Protein AF-A0A7I9YV55-F1 (afdb_monomer_lite)

Sequence (51 aa):
MDWRVQDAVDTLNIGQCWYPAIDTDGGIREGAWVAEATNLVNLSSWRRGPG

Radius of gyration: 13.34 Å; chains: 1; bounding box: 30×28×26 Å

Foldseek 3Di:
DPVLVVQLVVVCVVVVQWDFDADPVRDGDPPDIDGDCPPSDDCVVPPDPDD

Organism: Mycobacterium bourgelatii (NCBI:txid1273442)

pLDDT: mean 84.14, std 11.47, range [57.06, 95.44]

Structure (mmCIF, N/CA/C/O backbone):
data_AF-A0A7I9YV55-F1
#
_entry.id   AF-A0A7I9YV55-F1
#
loop_
_atom_site.group_PDB
_atom_site.id
_atom_site.type_symbol
_atom_site.label_atom_id
_atom_site.label_alt_id
_atom_site.label_comp_id
_atom_site.label_asym_id
_atom_site.label_entity_id
_atom_site.label_seq_id
_atom_site.pdbx_PDB_ins_code
_atom_site.Cartn_x
_atom_site.Cartn_y
_atom_site.Cartn_z
_atom_site.occupancy
_atom_site.B_iso_or_equiv
_atom_site.auth_seq_id
_atom_site.auth_comp_id
_atom_site.auth_asym_id
_atom_site.auth_atom_id
_atom_site.pdbx_PDB_model_num
ATOM 1 N N . MET A 1 1 ? 17.151 -12.291 -1.482 1.00 57.06 1 MET A N 1
ATOM 2 C CA . MET A 1 1 ? 16.066 -11.319 -1.716 1.00 57.06 1 MET A CA 1
ATOM 3 C C . MET A 1 1 ? 15.413 -11.659 -3.038 1.00 57.06 1 MET A C 1
ATOM 5 O O . MET A 1 1 ? 16.139 -11.897 -3.996 1.00 57.06 1 MET A O 1
ATOM 9 N N . ASP A 1 2 ? 14.085 -11.759 -3.073 1.00 78.25 2 ASP A N 1
ATOM 10 C CA . ASP A 1 2 ? 13.353 -11.892 -4.334 1.00 78.25 2 ASP A CA 1
ATOM 11 C C . ASP A 1 2 ? 13.341 -10.517 -5.014 1.00 78.25 2 ASP A C 1
ATOM 13 O O . ASP A 1 2 ? 12.751 -9.568 -4.501 1.00 78.25 2 ASP A O 1
ATOM 17 N N . TRP A 1 3 ? 14.059 -10.388 -6.130 1.00 80.44 3 TRP A N 1
ATOM 18 C CA . TRP A 1 3 ? 14.259 -9.113 -6.825 1.00 80.44 3 TRP A CA 1
ATOM 19 C C . TRP A 1 3 ? 12.944 -8.472 -7.287 1.00 80.44 3 TRP A C 1
ATOM 21 O O . TRP A 1 3 ? 12.868 -7.252 -7.383 1.00 80.44 3 TRP A O 1
ATOM 31 N N . ARG A 1 4 ? 11.894 -9.270 -7.515 1.00 80.50 4 ARG A N 1
ATOM 32 C CA . ARG A 1 4 ? 10.570 -8.771 -7.921 1.00 80.50 4 ARG A CA 1
ATOM 33 C C . ARG A 1 4 ? 9.842 -8.089 -6.776 1.00 80.50 4 ARG A C 1
ATOM 35 O O . ARG A 1 4 ? 9.130 -7.116 -6.982 1.00 80.50 4 ARG A O 1
ATOM 42 N N . VAL A 1 5 ? 10.030 -8.603 -5.561 1.00 83.75 5 VAL A N 1
ATOM 43 C CA . VAL A 1 5 ? 9.470 -7.987 -4.356 1.00 83.75 5 VAL A CA 1
ATOM 44 C C . VAL A 1 5 ? 10.127 -6.631 -4.119 1.00 83.75 5 VAL A C 1
ATOM 46 O O . VAL A 1 5 ? 9.431 -5.677 -3.787 1.00 83.75 5 VAL A O 1
ATOM 49 N N . GLN A 1 6 ? 11.439 -6.522 -4.345 1.00 85.94 6 GLN A N 1
ATOM 50 C CA . GLN A 1 6 ? 12.143 -5.247 -4.206 1.00 85.94 6 GLN A CA 1
ATOM 51 C C . GLN A 1 6 ? 11.662 -4.205 -5.230 1.00 85.94 6 GLN A C 1
ATO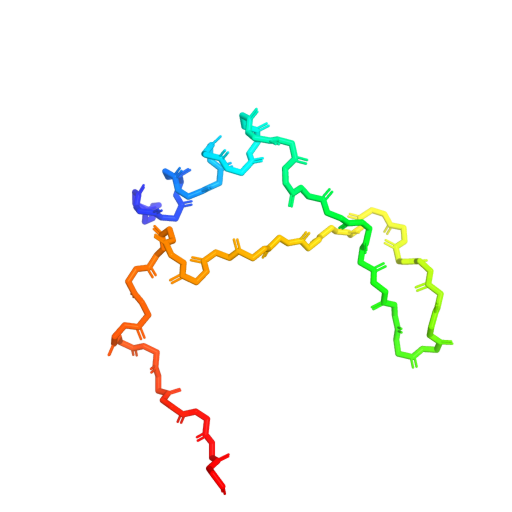M 53 O O . GLN A 1 6 ? 11.362 -3.082 -4.844 1.00 85.94 6 GLN A O 1
ATOM 58 N N . ASP A 1 7 ? 11.508 -4.592 -6.499 1.00 88.12 7 ASP A N 1
ATOM 59 C CA . ASP A 1 7 ? 11.016 -3.712 -7.572 1.00 88.12 7 ASP A CA 1
ATOM 60 C C . ASP A 1 7 ? 9.593 -3.182 -7.302 1.00 88.12 7 ASP A C 1
ATOM 62 O O . ASP A 1 7 ? 9.301 -1.993 -7.468 1.00 88.12 7 ASP A O 1
ATOM 66 N N . ALA A 1 8 ? 8.713 -4.044 -6.781 1.00 86.88 8 ALA A N 1
ATOM 67 C CA . ALA A 1 8 ? 7.379 -3.638 -6.353 1.00 86.88 8 ALA A CA 1
ATOM 68 C C . ALA A 1 8 ? 7.428 -2.635 -5.184 1.00 86.88 8 ALA A C 1
ATOM 70 O O . ALA A 1 8 ? 6.713 -1.634 -5.207 1.00 86.88 8 ALA A O 1
ATOM 71 N N . VAL A 1 9 ? 8.284 -2.863 -4.180 1.00 87.94 9 VAL A N 1
ATOM 72 C CA . VAL A 1 9 ? 8.456 -1.943 -3.039 1.00 87.94 9 VAL A CA 1
ATOM 73 C C . VAL A 1 9 ? 8.986 -0.582 -3.494 1.00 87.94 9 VAL A C 1
ATOM 75 O O . VAL A 1 9 ? 8.465 0.448 -3.063 1.00 87.94 9 VAL A O 1
ATOM 78 N N . ASP A 1 10 ? 9.974 -0.560 -4.386 1.00 92.81 10 ASP A N 1
ATOM 79 C CA . ASP A 1 10 ? 10.551 0.681 -4.907 1.00 92.81 10 ASP A CA 1
ATOM 80 C C . ASP A 1 10 ? 9.509 1.477 -5.706 1.00 92.81 10 ASP A C 1
ATOM 82 O O . ASP A 1 10 ? 9.359 2.685 -5.504 1.00 92.81 10 ASP A O 1
ATOM 86 N N . THR A 1 11 ? 8.706 0.795 -6.527 1.00 91.19 11 THR A N 1
ATOM 87 C CA . THR A 1 11 ? 7.593 1.411 -7.263 1.00 91.19 11 THR A CA 1
ATOM 88 C C . THR A 1 11 ? 6.568 2.052 -6.320 1.00 91.19 11 THR A C 1
ATOM 90 O O . THR A 1 11 ? 6.172 3.202 -6.522 1.00 91.19 11 THR A O 1
ATOM 93 N N . LEU A 1 12 ? 6.168 1.348 -5.256 1.00 91.06 12 LEU A N 1
ATOM 94 C CA . LEU A 1 12 ? 5.213 1.853 -4.261 1.00 91.06 12 LEU A CA 1
ATOM 95 C C . LEU A 1 12 ? 5.759 3.049 -3.470 1.00 91.06 12 LEU A C 1
ATOM 97 O O . LEU A 1 12 ? 5.015 3.989 -3.179 1.00 91.06 12 LEU A O 1
ATOM 101 N N . ASN A 1 13 ? 7.058 3.042 -3.158 1.00 91.44 13 ASN A N 1
ATOM 102 C CA . ASN A 1 13 ? 7.734 4.166 -2.513 1.00 91.44 13 ASN A CA 1
ATOM 103 C C . ASN A 1 13 ? 7.767 5.400 -3.420 1.00 91.44 13 ASN A C 1
ATOM 105 O O . ASN A 1 13 ? 7.433 6.495 -2.970 1.00 91.44 13 ASN A O 1
ATOM 109 N N . ILE A 1 14 ? 8.119 5.241 -4.699 1.00 92.56 14 ILE A N 1
ATOM 110 C CA . ILE A 1 14 ? 8.143 6.349 -5.667 1.00 92.56 14 ILE A CA 1
ATOM 111 C C . ILE A 1 14 ? 6.739 6.940 -5.845 1.00 92.56 14 ILE A C 1
ATOM 113 O O . ILE A 1 14 ? 6.580 8.159 -5.855 1.00 92.56 14 ILE A O 1
ATOM 117 N N . GLY A 1 15 ? 5.720 6.085 -5.945 1.00 91.25 15 GLY A N 1
ATOM 118 C CA . GLY A 1 15 ? 4.329 6.501 -6.123 1.00 91.25 15 GLY A CA 1
ATOM 119 C C . GLY A 1 15 ? 3.650 7.049 -4.865 1.00 91.25 15 GLY A C 1
ATOM 120 O O . GLY A 1 15 ? 2.527 7.536 -4.966 1.00 91.25 15 GLY A O 1
ATOM 121 N N . GLN A 1 16 ? 4.299 6.969 -3.694 1.00 89.56 16 GLN A N 1
ATOM 122 C CA . GLN A 1 16 ? 3.701 7.311 -2.394 1.00 89.56 16 GLN A CA 1
ATOM 123 C C . GLN A 1 16 ? 2.367 6.571 -2.160 1.00 89.56 16 GLN A C 1
ATOM 125 O O . GLN A 1 16 ? 1.404 7.127 -1.641 1.00 89.56 16 GLN A O 1
ATOM 130 N N . CYS A 1 17 ? 2.302 5.299 -2.565 1.00 92.19 17 CYS A N 1
ATOM 131 C CA . CYS A 1 17 ? 1.071 4.498 -2.585 1.00 92.19 17 CYS A CA 1
ATOM 132 C C . CYS A 1 17 ? 0.813 3.723 -1.279 1.00 92.19 17 CYS A C 1
ATOM 134 O O . CYS A 1 17 ? 0.073 2.739 -1.278 1.00 92.19 17 CYS A O 1
ATOM 136 N N . TRP A 1 18 ? 1.457 4.122 -0.182 1.00 94.12 18 TRP A N 1
ATOM 137 C CA . T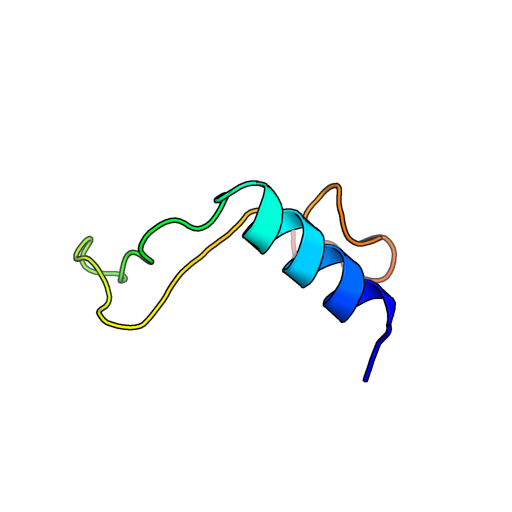RP A 1 18 ? 1.279 3.508 1.129 1.00 94.12 18 TRP A CA 1
ATOM 138 C C . TRP A 1 18 ? 0.176 4.216 1.910 1.00 94.12 18 TRP A C 1
ATOM 140 O O . TRP A 1 18 ? 0.148 5.442 2.006 1.00 94.12 18 TRP A O 1
ATOM 150 N N . TYR A 1 19 ? -0.694 3.427 2.527 1.00 93.56 19 TYR A N 1
ATOM 151 C CA . TYR A 1 19 ? -1.797 3.893 3.357 1.00 93.56 19 TYR A CA 1
ATOM 152 C C . TYR A 1 19 ? -1.617 3.385 4.791 1.00 93.56 19 TYR A C 1
ATOM 154 O O . TYR A 1 19 ? -1.071 2.290 4.974 1.00 93.56 19 TYR A O 1
ATOM 162 N N . PRO A 1 20 ? -2.074 4.130 5.814 1.00 94.81 20 PRO A N 1
ATOM 163 C CA . PRO A 1 20 ? -2.078 3.632 7.183 1.00 94.81 20 PRO A CA 1
ATOM 164 C C . PRO A 1 20 ? -2.837 2.306 7.266 1.00 94.81 20 PRO A C 1
ATOM 166 O O . PRO A 1 20 ? -3.936 2.176 6.721 1.00 94.81 20 PRO A O 1
ATOM 169 N N . ALA A 1 21 ? -2.253 1.310 7.930 1.00 94.94 21 ALA A N 1
ATOM 170 C CA . ALA A 1 21 ? -2.957 0.061 8.174 1.00 94.94 21 ALA A CA 1
ATOM 171 C C . ALA A 1 21 ? -4.098 0.295 9.171 1.00 94.94 21 ALA A C 1
ATOM 173 O O . ALA A 1 21 ? -3.961 1.076 10.112 1.00 94.94 21 ALA A O 1
ATOM 174 N N . ILE A 1 22 ? -5.207 -0.413 8.973 1.00 94.44 22 ILE A N 1
ATOM 175 C CA . ILE A 1 22 ? -6.370 -0.374 9.859 1.00 94.44 22 ILE A CA 1
ATOM 176 C C . ILE A 1 22 ? -6.405 -1.689 10.639 1.00 94.44 22 ILE A C 1
ATOM 178 O O . ILE A 1 22 ? -6.224 -2.763 10.058 1.00 94.44 22 ILE A O 1
ATOM 182 N N . ASP A 1 23 ? -6.577 -1.606 11.953 1.00 93.19 23 ASP A N 1
ATOM 183 C CA . ASP A 1 23 ? -6.738 -2.762 12.826 1.00 93.19 23 ASP A CA 1
ATOM 184 C C . ASP A 1 23 ? -8.185 -3.290 12.780 1.00 93.19 23 ASP A C 1
ATOM 186 O O . ASP A 1 23 ? -9.097 -2.680 12.223 1.00 93.19 23 ASP A O 1
ATOM 190 N N . THR A 1 24 ? -8.408 -4.470 13.344 1.00 91.38 24 THR A N 1
ATOM 191 C CA . THR A 1 24 ? -9.705 -5.162 13.3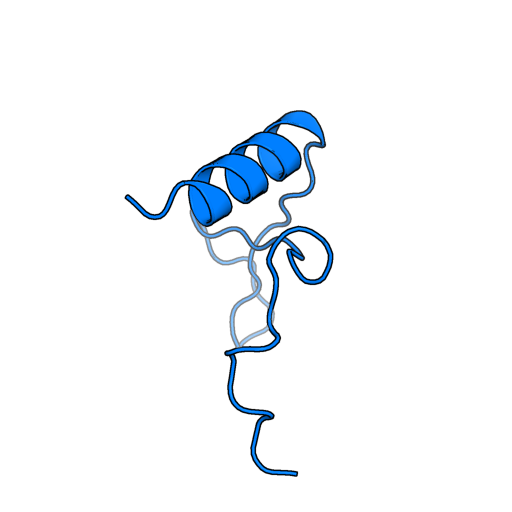66 1.00 91.38 24 THR A CA 1
ATOM 192 C C . THR A 1 24 ? -10.810 -4.393 14.090 1.00 91.38 24 THR A C 1
ATOM 194 O O . THR A 1 24 ? -11.988 -4.629 13.827 1.00 91.38 24 THR A O 1
ATOM 197 N N . ASP A 1 25 ? -10.443 -3.458 14.962 1.00 93.56 25 ASP A N 1
ATOM 198 C CA . ASP A 1 25 ? -11.349 -2.544 15.657 1.00 93.56 25 ASP A CA 1
ATOM 199 C C . ASP A 1 25 ? -11.656 -1.257 14.859 1.00 93.56 25 ASP A C 1
ATOM 201 O O . ASP A 1 25 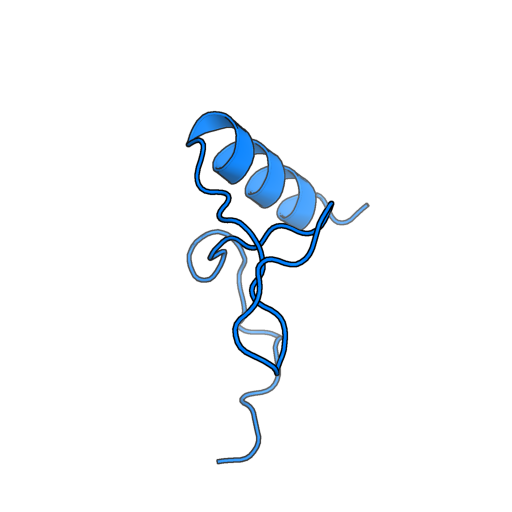? -12.457 -0.432 15.300 1.00 93.56 25 ASP A O 1
ATOM 205 N N . GLY A 1 26 ? -11.061 -1.094 13.672 1.00 91.06 26 GLY A N 1
ATOM 206 C CA . GLY A 1 26 ? -11.225 0.075 12.810 1.00 91.06 26 GLY A CA 1
ATOM 207 C C . GLY A 1 26 ? -10.257 1.229 13.101 1.00 91.06 26 GLY A C 1
ATOM 208 O O . GLY A 1 26 ? -10.331 2.252 12.419 1.00 91.06 26 GLY A O 1
ATOM 209 N N . GLY A 1 27 ? -9.354 1.093 14.078 1.00 94.50 27 GLY A N 1
ATOM 210 C CA . GLY A 1 27 ? -8.329 2.090 14.394 1.00 94.50 27 GLY A CA 1
ATOM 211 C C . GLY A 1 27 ? -7.130 2.056 13.442 1.00 94.50 27 GLY A C 1
ATOM 212 O O . GLY A 1 27 ? -6.848 1.038 12.814 1.00 94.50 27 GLY A O 1
ATOM 213 N N . ILE A 1 28 ? -6.386 3.164 13.343 1.00 94.94 28 ILE A N 1
ATOM 214 C CA . ILE A 1 28 ? -5.087 3.165 12.650 1.00 94.94 28 ILE A CA 1
ATOM 215 C C . ILE A 1 28 ? -4.081 2.376 13.486 1.00 94.94 28 ILE A C 1
ATOM 217 O O . ILE A 1 28 ? -3.938 2.602 14.688 1.00 94.94 28 ILE A O 1
ATOM 221 N N . ARG A 1 29 ? -3.342 1.484 12.829 1.00 95.44 29 ARG A N 1
ATOM 222 C CA . ARG A 1 29 ? -2.287 0.697 13.454 1.00 95.44 29 ARG A CA 1
ATOM 223 C C . ARG A 1 29 ? -0.940 1.394 13.284 1.00 95.44 29 ARG A C 1
ATOM 225 O O . ARG A 1 29 ? -0.334 1.363 12.213 1.00 95.44 29 ARG A O 1
ATOM 232 N N . GLU A 1 30 ? -0.477 2.017 14.362 1.00 92.12 30 GLU A N 1
ATOM 233 C CA . GLU A 1 30 ? 0.779 2.771 14.401 1.00 92.12 30 GLU A CA 1
ATOM 234 C C . GLU A 1 30 ? 1.976 1.948 13.902 1.00 92.12 30 GLU A C 1
ATOM 236 O O . GLU A 1 30 ? 2.161 0.783 14.260 1.00 92.12 30 GLU A O 1
ATOM 241 N N . GLY A 1 31 ? 2.796 2.562 13.046 1.00 91.12 31 GLY A N 1
ATOM 242 C CA . GLY A 1 31 ? 3.979 1.928 12.457 1.00 91.12 31 GLY A CA 1
ATOM 243 C C . GLY A 1 31 ? 3.694 0.849 11.403 1.00 91.12 31 GLY A C 1
ATOM 244 O O . GLY A 1 31 ? 4.642 0.266 10.877 1.00 91.12 31 GLY A O 1
ATOM 245 N N . ALA A 1 32 ? 2.429 0.587 11.058 1.00 94.06 32 ALA A N 1
ATOM 246 C CA . ALA A 1 32 ? 2.046 -0.366 10.023 1.00 94.06 32 ALA A CA 1
ATOM 247 C C . ALA A 1 32 ? 1.375 0.327 8.830 1.00 94.06 32 ALA A C 1
ATOM 249 O O . ALA A 1 32 ? 0.519 1.197 8.980 1.00 94.06 32 ALA A O 1
ATOM 250 N N . TRP A 1 33 ? 1.750 -0.116 7.633 1.00 94.12 33 TRP A N 1
ATOM 251 C CA . TRP A 1 33 ? 1.314 0.467 6.368 1.00 94.12 33 TRP A CA 1
ATOM 252 C C . TRP A 1 33 ? 0.920 -0.635 5.388 1.00 94.12 33 TRP A C 1
ATOM 254 O O . TRP A 1 33 ? 1.460 -1.743 5.434 1.00 94.12 33 TRP A O 1
ATOM 264 N N . VAL A 1 34 ? -0.027 -0.330 4.506 1.00 92.81 34 VAL A N 1
ATOM 265 C CA . VAL A 1 34 ? -0.534 -1.236 3.473 1.00 92.81 34 VAL A CA 1
ATOM 266 C C . VAL A 1 34 ? -0.485 -0.560 2.107 1.00 92.81 34 VAL A C 1
ATOM 268 O O . VAL A 1 34 ? -0.673 0.648 1.995 1.00 92.81 34 VAL A O 1
ATOM 271 N N . ALA A 1 35 ? -0.233 -1.345 1.067 1.00 92.81 35 ALA A N 1
ATOM 272 C CA . ALA A 1 35 ? -0.257 -0.914 -0.322 1.00 92.81 35 ALA A CA 1
ATOM 273 C C . ALA A 1 35 ? -0.782 -2.058 -1.197 1.00 92.81 35 ALA A C 1
ATOM 275 O O . ALA A 1 35 ? -0.585 -3.235 -0.879 1.00 92.81 35 ALA A O 1
ATOM 276 N N . GLU A 1 36 ? -1.445 -1.724 -2.301 1.00 89.12 36 GLU A N 1
ATOM 277 C CA . GLU A 1 36 ? -1.888 -2.716 -3.277 1.00 89.12 36 GLU A CA 1
ATOM 278 C C . GLU A 1 36 ? -0.754 -3.037 -4.262 1.00 89.12 36 GLU A C 1
ATOM 280 O O . GLU A 1 36 ? -0.254 -2.157 -4.957 1.00 89.12 36 GLU A O 1
ATOM 285 N N . ALA A 1 37 ? -0.372 -4.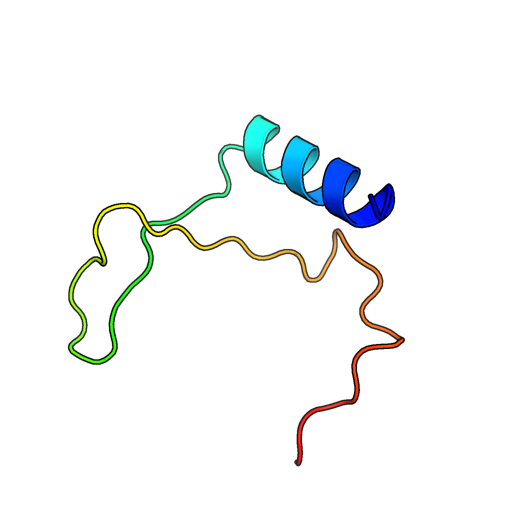314 -4.353 1.00 86.12 37 ALA A N 1
ATOM 286 C CA . ALA A 1 37 ? 0.691 -4.783 -5.246 1.00 86.12 37 ALA A CA 1
ATOM 287 C C . ALA A 1 37 ? 0.185 -5.709 -6.370 1.00 86.12 37 ALA A C 1
ATOM 289 O O . ALA A 1 37 ? 0.993 -6.284 -7.097 1.00 86.12 37 ALA A O 1
ATOM 290 N N . THR A 1 38 ? -1.136 -5.860 -6.538 1.00 81.88 38 THR A N 1
ATOM 291 C CA . THR A 1 38 ? -1.779 -6.827 -7.454 1.00 81.88 38 THR A CA 1
ATOM 292 C C . THR A 1 38 ? -1.247 -6.758 -8.891 1.00 81.88 38 THR A C 1
ATOM 294 O O . THR A 1 38 ? -1.145 -7.784 -9.559 1.00 81.88 38 THR A O 1
ATOM 297 N N . ASN A 1 39 ? -0.853 -5.563 -9.343 1.00 77.69 39 ASN A N 1
ATOM 298 C CA . ASN A 1 39 ? -0.320 -5.316 -10.688 1.00 77.69 39 ASN A CA 1
ATOM 299 C C . ASN A 1 39 ? 1.214 -5.194 -10.744 1.00 77.69 39 ASN A C 1
ATOM 301 O O . ASN A 1 39 ? 1.769 -5.030 -11.827 1.00 77.69 39 ASN A O 1
ATOM 305 N N . LEU A 1 40 ? 1.893 -5.250 -9.596 1.00 80.69 40 LEU A N 1
ATOM 306 C CA . LEU A 1 40 ? 3.347 -5.092 -9.472 1.00 80.69 40 LEU A CA 1
ATOM 307 C C . LEU A 1 40 ? 4.059 -6.431 -9.265 1.00 80.69 40 LEU A C 1
ATOM 309 O O . LEU A 1 40 ? 5.228 -6.576 -9.609 1.00 80.69 40 LEU A O 1
ATOM 313 N N . VAL A 1 41 ? 3.356 -7.434 -8.736 1.00 75.62 41 VAL A N 1
ATOM 314 C CA . VAL A 1 41 ? 3.895 -8.782 -8.535 1.00 75.62 41 VAL A CA 1
ATOM 315 C C . VAL A 1 41 ? 3.021 -9.802 -9.245 1.00 75.62 41 VAL A C 1
ATOM 317 O O . VAL A 1 41 ? 1.798 -9.772 -9.150 1.00 75.62 41 VAL A O 1
ATOM 320 N N . ASN A 1 42 ? 3.650 -10.746 -9.947 1.00 72.62 42 ASN A N 1
ATOM 321 C CA . ASN A 1 42 ? 2.913 -11.840 -10.563 1.00 72.62 42 ASN A CA 1
ATOM 322 C C . ASN A 1 42 ? 2.368 -12.786 -9.478 1.00 72.62 42 ASN A C 1
ATOM 324 O O . ASN A 1 42 ? 3.098 -13.622 -8.946 1.00 72.62 42 ASN A O 1
ATOM 328 N N . LEU A 1 43 ? 1.070 -12.673 -9.193 1.00 71.88 43 LEU A N 1
ATOM 329 C CA . LEU A 1 43 ? 0.354 -13.510 -8.228 1.00 71.88 43 LEU A CA 1
ATOM 330 C C . LEU A 1 43 ? -0.060 -14.880 -8.792 1.00 71.88 43 LEU A C 1
ATOM 332 O O . LEU A 1 43 ? -0.758 -15.623 -8.110 1.00 71.88 43 LEU A O 1
ATOM 336 N N . SER A 1 44 ? 0.355 -15.263 -10.006 1.00 71.44 44 SER A N 1
ATOM 337 C CA . SER A 1 44 ? -0.058 -16.534 -10.626 1.00 71.44 44 SER A CA 1
ATOM 338 C C . SER A 1 44 ? 0.362 -17.782 -9.838 1.00 71.44 44 SER A C 1
ATOM 340 O O . SER A 1 44 ? -0.206 -18.851 -10.041 1.00 71.44 44 SER A O 1
ATOM 342 N N . SER A 1 45 ? 1.369 -17.672 -8.968 1.00 65.62 45 SER A N 1
ATOM 343 C CA . SER A 1 45 ? 1.797 -18.733 -8.046 1.00 65.62 45 SER A CA 1
ATOM 344 C C . SER A 1 45 ? 1.082 -18.689 -6.691 1.00 65.62 45 SER A C 1
ATOM 346 O O . SER A 1 45 ? 1.163 -19.651 -5.925 1.00 65.62 45 SER A O 1
ATOM 348 N N . TRP A 1 46 ? 0.374 -17.602 -6.382 1.00 65.62 46 TRP A N 1
ATOM 349 C CA . TRP A 1 46 ? -0.426 -17.487 -5.173 1.00 65.62 46 TRP A CA 1
ATOM 350 C C . TRP A 1 46 ? -1.675 -18.355 -5.341 1.00 65.62 46 TRP A C 1
ATOM 352 O O . TRP A 1 46 ? -2.461 -18.172 -6.273 1.00 65.62 46 TRP A O 1
ATOM 362 N N . ARG A 1 47 ? -1.866 -19.342 -4.459 1.00 65.44 47 ARG A N 1
ATOM 363 C CA . ARG A 1 47 ? -3.081 -20.169 -4.477 1.00 65.44 47 ARG A CA 1
ATOM 364 C C . ARG A 1 47 ? -4.294 -19.244 -4.369 1.00 65.44 47 ARG A C 1
ATOM 366 O O . ARG A 1 47 ? -4.387 -18.476 -3.414 1.00 65.44 47 ARG A O 1
ATOM 373 N N . ARG A 1 48 ? -5.234 -19.344 -5.319 1.00 62.06 48 ARG A N 1
ATOM 374 C CA . ARG A 1 48 ? -6.581 -18.770 -5.169 1.00 62.06 48 ARG A CA 1
ATOM 375 C C . ARG A 1 48 ? -7.089 -19.172 -3.783 1.00 62.06 48 ARG A C 1
ATOM 377 O O . ARG A 1 48 ? -7.018 -20.355 -3.439 1.00 62.06 48 ARG A O 1
ATOM 384 N N . GLY A 1 49 ? -7.514 -18.191 -2.988 1.00 62.72 49 GLY A N 1
ATOM 385 C CA . GLY A 1 49 ? -8.103 -18.454 -1.677 1.00 62.72 49 GLY A CA 1
ATOM 386 C C . GLY A 1 49 ? -9.269 -19.445 -1.795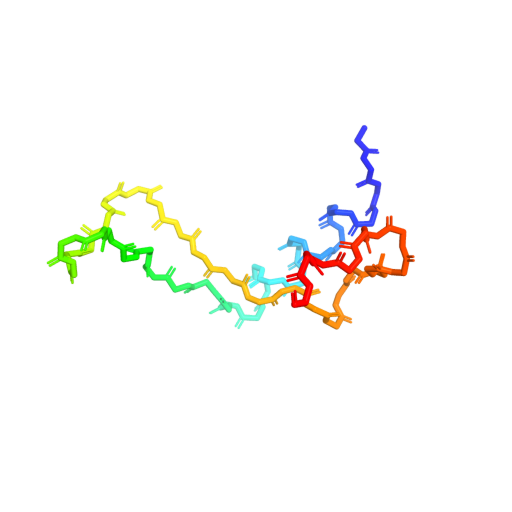 1.00 62.72 49 GLY A C 1
ATOM 387 O O . GLY A 1 49 ? -9.800 -19.619 -2.897 1.00 62.72 49 GLY A O 1
ATOM 388 N N . PRO A 1 50 ? -9.648 -20.134 -0.705 1.00 60.94 50 PRO A N 1
ATOM 389 C CA . PRO A 1 50 ? -10.843 -20.969 -0.722 1.00 60.94 50 PRO A CA 1
ATOM 390 C C . PRO A 1 50 ? -12.037 -20.102 -1.148 1.00 60.94 50 PRO A C 1
ATOM 392 O O . PRO A 1 50 ? -12.238 -19.021 -0.593 1.00 60.94 50 PRO A O 1
ATOM 395 N N . GLY A 1 51 ? -12.722 -20.539 -2.209 1.00 57.72 51 GLY A N 1
ATOM 396 C CA . GLY A 1 51 ? -13.940 -19.907 -2.718 1.00 57.72 51 GLY A CA 1
ATOM 397 C C . GLY A 1 51 ? -15.166 -20.261 -1.897 1.00 57.72 51 GLY A C 1
ATOM 398 O O . GLY A 1 51 ? -15.078 -21.210 -1.084 1.00 57.72 51 GLY A O 1
#

Secondary structure (DSSP, 8-state):
--HHHHHHHHHHHHTT--EEEE-TTS-EEEEEEE---TTTS-GGGSPPPP-